Protein AF-A0A2P2ED91-F1 (afdb_monomer)

Structure (mmCIF, N/CA/C/O backbone):
data_AF-A0A2P2ED91-F1
#
_entry.id   AF-A0A2P2ED91-F1
#
loop_
_atom_site.group_PDB
_atom_site.id
_atom_site.type_symbol
_atom_site.label_atom_id
_atom_site.label_alt_id
_atom_site.label_comp_id
_atom_site.label_asym_id
_atom_site.label_entity_id
_atom_site.label_seq_id
_atom_site.pdbx_PDB_ins_code
_atom_site.Cartn_x
_atom_site.Cartn_y
_ato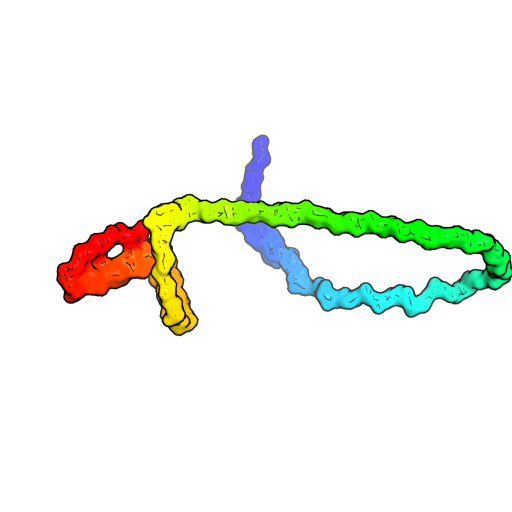m_site.Cartn_z
_atom_site.occupancy
_atom_site.B_iso_or_equiv
_atom_site.auth_seq_id
_atom_site.auth_comp_id
_atom_site.auth_asym_id
_atom_site.auth_atom_id
_atom_site.pdbx_PDB_model_num
ATOM 1 N N . MET A 1 1 ? -26.470 -25.891 33.798 1.00 48.56 1 MET A N 1
ATOM 2 C CA . MET A 1 1 ? -25.817 -25.238 32.642 1.00 48.56 1 MET A CA 1
ATOM 3 C C . MET A 1 1 ? -26.270 -23.783 32.603 1.00 48.56 1 MET A C 1
ATOM 5 O O . MET A 1 1 ? -27.430 -23.540 32.304 1.00 48.56 1 MET A O 1
ATOM 9 N N . ALA A 1 2 ? -25.427 -22.830 33.013 1.00 54.00 2 ALA A N 1
ATOM 10 C CA . ALA A 1 2 ? -25.812 -21.417 33.062 1.00 54.00 2 ALA A CA 1
ATOM 11 C C . ALA A 1 2 ? -25.720 -20.801 31.655 1.00 54.00 2 ALA A C 1
ATOM 13 O O . ALA A 1 2 ? -24.671 -20.854 31.016 1.00 54.00 2 ALA A O 1
ATOM 14 N N . LYS A 1 3 ? -26.839 -20.271 31.153 1.00 65.44 3 LYS A N 1
ATOM 15 C CA . LYS A 1 3 ? -26.958 -19.661 29.822 1.00 65.44 3 LYS A CA 1
ATOM 16 C C . LYS A 1 3 ? -26.268 -18.293 29.838 1.00 65.44 3 LYS A C 1
ATOM 18 O O . LYS A 1 3 ? -26.584 -17.465 30.687 1.00 65.44 3 LYS A O 1
ATOM 23 N N . ALA A 1 4 ? -25.324 -18.065 28.924 1.00 68.88 4 ALA A N 1
ATOM 24 C CA . ALA A 1 4 ? -24.635 -16.781 28.812 1.00 68.88 4 ALA A CA 1
ATOM 25 C C . ALA A 1 4 ? -25.643 -15.643 28.529 1.00 68.88 4 ALA A C 1
ATOM 27 O O . ALA A 1 4 ? -26.589 -15.851 27.760 1.00 68.88 4 ALA A O 1
ATOM 28 N N . PRO A 1 5 ? -25.469 -14.455 29.138 1.00 73.00 5 PRO A N 1
ATOM 29 C CA . PRO A 1 5 ? -26.384 -13.334 28.953 1.00 73.00 5 PRO A CA 1
ATOM 30 C C . PRO A 1 5 ? -26.356 -12.837 27.504 1.00 73.00 5 PRO A C 1
ATOM 32 O O . PRO A 1 5 ? -25.302 -12.774 26.867 1.00 73.00 5 PRO A O 1
ATOM 35 N N . SER A 1 6 ? -27.534 -12.482 26.988 1.00 77.75 6 SER A N 1
ATOM 36 C CA . SER A 1 6 ? -27.708 -12.003 25.618 1.00 77.75 6 SER A CA 1
ATOM 37 C C . SER A 1 6 ? -26.970 -10.681 25.380 1.00 77.75 6 SER A C 1
ATOM 39 O O . SER A 1 6 ? -26.729 -9.891 26.294 1.00 77.75 6 SER A O 1
ATOM 41 N N . LEU A 1 7 ? -26.633 -10.418 24.117 1.00 69.44 7 LEU A N 1
ATOM 42 C CA . LEU A 1 7 ? -25.936 -9.204 23.680 1.00 69.44 7 LEU A CA 1
ATOM 43 C C . LEU A 1 7 ? -26.691 -7.921 24.098 1.00 69.44 7 LEU A C 1
ATOM 45 O O . LEU A 1 7 ? -26.070 -6.948 24.517 1.00 69.44 7 LEU A O 1
ATOM 49 N N . ALA A 1 8 ? -28.029 -7.969 24.109 1.00 70.19 8 ALA A N 1
ATOM 50 C CA . ALA A 1 8 ? -28.890 -6.889 24.594 1.00 70.19 8 ALA A CA 1
ATOM 51 C C . ALA A 1 8 ? -28.697 -6.589 26.094 1.00 70.19 8 ALA A C 1
ATOM 53 O O . ALA A 1 8 ? -28.641 -5.426 26.487 1.00 70.19 8 ALA A O 1
ATOM 54 N N . ALA A 1 9 ? -28.517 -7.620 26.927 1.00 70.69 9 ALA A N 1
ATOM 55 C CA . ALA A 1 9 ? -28.261 -7.441 28.357 1.00 70.69 9 ALA A CA 1
ATOM 56 C C . ALA A 1 9 ? -26.884 -6.808 28.621 1.00 70.69 9 ALA A C 1
ATOM 58 O O . ALA A 1 9 ? -26.727 -6.019 29.551 1.00 70.69 9 ALA A O 1
ATOM 59 N N . ARG A 1 10 ? -25.887 -7.107 27.776 1.00 68.31 10 ARG A N 1
ATOM 60 C CA . ARG A 1 10 ? -24.545 -6.507 27.879 1.00 68.31 10 ARG A CA 1
ATOM 61 C C . ARG A 1 10 ? -24.546 -5.035 27.455 1.00 68.31 10 ARG A C 1
ATOM 63 O O . ARG A 1 10 ? -23.868 -4.234 28.087 1.00 68.31 10 ARG A O 1
ATOM 70 N N . LEU A 1 11 ? -25.341 -4.669 26.447 1.00 69.62 11 LEU A N 1
ATOM 71 C CA . LEU A 1 11 ? -25.506 -3.274 26.016 1.00 69.62 11 LEU A CA 1
ATOM 72 C C . LEU A 1 11 ? -26.230 -2.415 27.064 1.00 69.62 11 LEU A C 1
ATOM 74 O O . LEU A 1 11 ? -25.796 -1.296 27.332 1.00 69.62 11 LEU A O 1
ATOM 78 N N . ALA A 1 12 ? -27.263 -2.951 27.719 1.00 66.31 12 ALA A N 1
ATOM 79 C CA . ALA A 1 12 ? -27.947 -2.251 28.809 1.00 66.31 12 ALA A CA 1
ATOM 80 C C . ALA A 1 12 ? -27.023 -1.993 30.019 1.00 66.31 12 ALA A C 1
ATOM 82 O O . ALA A 1 12 ? -27.106 -0.941 30.646 1.00 66.31 12 ALA A O 1
ATOM 83 N N . ALA A 1 13 ? -26.098 -2.915 30.314 1.00 63.38 13 ALA A N 1
ATOM 84 C CA . ALA A 1 13 ? -25.146 -2.765 31.416 1.00 63.38 13 ALA A CA 1
ATOM 85 C C . ALA A 1 13 ? -24.070 -1.690 31.163 1.00 63.38 13 ALA A C 1
ATOM 87 O O . ALA A 1 13 ? -23.611 -1.054 32.108 1.00 63.38 13 ALA A O 1
ATOM 88 N N . VAL A 1 14 ? -23.680 -1.460 29.903 1.00 63.50 14 VAL A N 1
ATOM 89 C CA . VAL A 1 14 ? -22.719 -0.399 29.540 1.00 63.50 14 VAL A CA 1
ATOM 90 C C . VAL A 1 14 ? -23.374 0.984 29.594 1.00 63.50 14 VAL A C 1
ATOM 92 O O . VAL A 1 14 ? -22.741 1.940 30.029 1.00 63.50 14 VAL A O 1
ATOM 95 N N . ALA A 1 15 ? -24.653 1.092 29.226 1.00 58.91 15 ALA A N 1
ATOM 96 C CA . ALA A 1 15 ? -25.396 2.353 29.284 1.00 58.91 15 ALA A CA 1
ATOM 97 C C . ALA A 1 15 ? -25.733 2.810 30.719 1.00 58.91 15 ALA A C 1
ATOM 99 O O . ALA A 1 15 ? -26.014 3.985 30.936 1.00 58.91 15 ALA A O 1
ATOM 100 N N . ALA A 1 16 ? -25.697 1.897 31.696 1.00 53.75 16 ALA A N 1
ATOM 101 C CA . ALA A 1 16 ? -26.009 2.177 33.097 1.00 53.75 16 ALA A CA 1
ATOM 102 C C . ALA A 1 16 ? -24.789 2.587 33.944 1.00 53.75 16 ALA A C 1
ATOM 104 O O . ALA A 1 16 ? -24.939 2.801 35.147 1.00 53.75 16 ALA A O 1
ATOM 105 N N . GLN A 1 17 ? -23.588 2.695 33.362 1.00 56.62 17 GLN A N 1
ATOM 106 C CA . GLN A 1 17 ? -22.438 3.239 34.086 1.00 56.62 17 GLN A CA 1
ATOM 107 C C . GLN A 1 17 ? -22.507 4.772 34.097 1.00 56.62 17 GLN A C 1
ATOM 109 O O . GLN A 1 17 ? -22.434 5.385 33.029 1.00 56.62 17 GLN A O 1
ATOM 114 N N . PRO A 1 18 ? -22.619 5.418 35.275 1.00 52.97 18 PRO A N 1
ATOM 115 C CA . PRO A 1 18 ? -22.510 6.864 35.367 1.00 52.97 18 PRO A CA 1
ATOM 116 C C . PRO A 1 18 ? -21.059 7.269 35.084 1.00 52.97 18 PRO A C 1
ATOM 118 O O . PRO A 1 18 ? -20.194 7.251 35.956 1.00 52.97 18 PRO A O 1
ATOM 121 N N . ASN A 1 19 ? -20.788 7.619 33.828 1.00 60.84 19 ASN A N 1
ATOM 122 C CA . ASN A 1 19 ? -19.537 8.234 33.415 1.00 60.84 19 ASN A CA 1
ATOM 123 C C . ASN A 1 19 ? -19.556 9.702 33.850 1.00 60.84 19 ASN A C 1
ATOM 125 O O . ASN A 1 19 ? -20.035 10.579 33.133 1.00 60.84 19 ASN A O 1
ATOM 129 N N . GLY A 1 20 ? -19.068 9.959 35.058 1.00 50.78 20 GLY A N 1
ATOM 130 C CA . GLY A 1 20 ? -18.924 11.316 35.559 1.00 50.78 20 GLY A CA 1
ATOM 131 C C . GLY A 1 20 ? -18.608 11.358 37.041 1.00 50.78 20 GLY A C 1
ATOM 132 O O . GLY A 1 20 ? -19.528 11.409 37.845 1.00 50.78 20 GLY A O 1
ATOM 133 N N . ALA A 1 21 ? -17.318 11.352 37.386 1.00 42.12 21 ALA A N 1
ATOM 134 C CA . ALA A 1 21 ? -16.712 12.249 38.377 1.00 42.12 21 ALA A CA 1
ATOM 135 C C . ALA A 1 21 ? -15.282 11.808 38.744 1.00 42.12 21 ALA A C 1
ATOM 137 O O . ALA A 1 21 ? -15.009 10.629 38.939 1.00 42.12 21 ALA A O 1
ATOM 138 N N . ALA A 1 22 ? -14.430 12.819 38.939 1.00 43.03 22 ALA A N 1
ATOM 139 C CA . ALA A 1 22 ? -13.247 12.828 39.801 1.00 43.03 22 ALA A CA 1
ATOM 140 C C . ALA A 1 22 ? -11.929 12.219 39.276 1.00 43.03 22 ALA A C 1
ATOM 142 O O . ALA A 1 22 ? -11.387 11.267 39.827 1.00 43.03 22 ALA A O 1
ATOM 143 N N . PHE A 1 23 ? -11.299 12.921 38.329 1.00 46.41 23 PHE A N 1
ATOM 144 C CA . PHE A 1 23 ? -9.881 13.253 38.506 1.00 46.41 23 PHE A CA 1
ATOM 145 C C . PHE A 1 23 ? -9.818 14.446 39.470 1.00 46.41 23 PHE A C 1
ATOM 147 O O . PHE A 1 23 ? -10.042 15.583 39.061 1.00 46.41 23 PHE A O 1
ATOM 154 N N . ALA A 1 24 ? -9.592 14.190 40.759 1.00 40.06 24 ALA A N 1
ATOM 155 C CA . ALA A 1 24 ? -9.384 15.237 41.752 1.00 40.06 24 ALA A CA 1
ATOM 156 C C . ALA A 1 24 ? -8.307 14.810 42.757 1.00 40.06 24 ALA A C 1
ATOM 158 O O . ALA A 1 24 ? -8.444 13.839 43.495 1.00 40.06 24 ALA A O 1
ATOM 159 N N . THR A 1 25 ? -7.218 15.566 42.702 1.00 48.53 25 THR A N 1
ATOM 160 C CA . THR A 1 25 ? -6.131 15.779 43.657 1.00 48.53 25 THR A CA 1
ATOM 161 C C . THR A 1 25 ? -6.443 15.378 45.102 1.00 48.53 25 THR A C 1
ATOM 163 O O . THR A 1 25 ? -7.439 15.806 45.676 1.00 48.53 25 THR A O 1
ATOM 166 N N . SER A 1 26 ? -5.537 14.639 45.740 1.00 44.19 26 SER A N 1
ATOM 167 C CA . SER A 1 26 ? -5.517 14.494 47.199 1.00 44.19 26 SER A CA 1
ATOM 168 C C . SER A 1 26 ? -4.078 14.518 47.691 1.00 44.19 26 SER A C 1
ATOM 170 O O . SER A 1 26 ? -3.404 13.497 47.751 1.00 44.19 26 SER A O 1
ATOM 172 N N . ASN A 1 27 ? -3.615 15.724 48.011 1.00 51.66 27 ASN A N 1
ATOM 173 C CA . ASN A 1 27 ? -2.432 15.964 48.824 1.00 51.66 27 ASN A CA 1
ATOM 174 C C . ASN A 1 27 ? -2.834 17.002 49.877 1.00 51.66 27 ASN A C 1
ATOM 176 O O . ASN A 1 27 ? -2.687 18.196 49.651 1.00 51.66 27 ASN A O 1
ATOM 180 N N . SER A 1 28 ? -3.408 16.533 50.987 1.00 45.03 28 SER A N 1
ATOM 181 C CA . SER A 1 28 ? -3.662 17.332 52.191 1.00 45.03 28 SER A CA 1
ATOM 182 C C . SER A 1 28 ? -3.760 16.406 53.398 1.00 45.03 28 SER A C 1
ATOM 184 O O . SER A 1 28 ? -4.842 15.963 53.766 1.00 45.03 28 SER A O 1
ATOM 186 N N . VAL A 1 29 ? -2.617 16.130 54.024 1.00 43.22 29 VAL A N 1
ATOM 187 C CA . VAL A 1 29 ? -2.560 15.755 55.445 1.00 43.22 29 VAL A CA 1
ATOM 188 C C . VAL A 1 29 ? -1.477 16.606 56.109 1.00 43.22 29 VAL A C 1
ATOM 190 O O . VAL A 1 29 ? -0.495 16.119 56.655 1.00 43.22 29 VAL A O 1
ATOM 193 N N . ALA A 1 30 ? -1.624 17.922 55.977 1.00 42.66 30 ALA A N 1
ATOM 194 C CA . ALA A 1 30 ? -0.886 18.901 56.754 1.00 42.66 30 ALA A CA 1
ATOM 195 C C . ALA A 1 30 ? -1.920 19.677 57.565 1.00 42.66 30 ALA A C 1
ATOM 197 O O . ALA A 1 30 ? -2.562 20.563 57.013 1.00 42.66 30 ALA A O 1
ATOM 198 N N . ALA A 1 31 ? -2.100 19.261 58.823 1.00 48.34 31 ALA A N 1
ATOM 199 C CA . ALA A 1 31 ? -2.653 20.017 59.957 1.00 48.34 31 ALA A CA 1
ATOM 200 C C . ALA A 1 31 ? -3.551 19.150 60.854 1.00 48.34 31 ALA A C 1
ATOM 202 O O . ALA A 1 31 ? -4.709 19.480 61.059 1.00 48.34 31 ALA A O 1
ATOM 203 N N . GLU A 1 32 ? -3.021 18.071 61.439 1.00 46.16 32 GLU A N 1
ATOM 204 C CA . GLU A 1 32 ? -3.625 17.542 62.672 1.00 46.16 32 GLU A CA 1
ATOM 205 C C . GLU A 1 32 ? -2.599 16.817 63.549 1.00 46.16 32 GLU A C 1
ATOM 207 O O . GLU A 1 32 ? -2.666 15.619 63.791 1.00 46.16 32 GLU A O 1
ATOM 212 N N . ILE A 1 33 ? -1.593 17.558 64.012 1.00 47.19 33 ILE A N 1
ATOM 213 C CA . ILE A 1 33 ? -0.788 17.151 65.170 1.00 47.19 33 ILE A CA 1
ATOM 214 C C . ILE A 1 33 ? -0.749 18.353 66.112 1.00 47.19 33 ILE A C 1
ATOM 216 O O . ILE A 1 33 ? 0.270 19.012 66.292 1.00 47.19 33 ILE A O 1
ATOM 220 N N . ALA A 1 34 ? -1.918 18.698 66.648 1.00 46.72 34 ALA A N 1
ATOM 221 C CA . ALA A 1 34 ? -2.018 19.544 67.823 1.00 46.72 34 ALA A CA 1
ATOM 222 C C . ALA A 1 34 ? -2.177 18.622 69.039 1.00 46.72 34 ALA A C 1
ATOM 224 O O . ALA A 1 34 ? -3.091 17.805 69.077 1.00 46.72 34 ALA A O 1
ATOM 225 N N . ALA A 1 35 ? -1.284 18.804 70.014 1.00 51.94 35 ALA A N 1
ATOM 226 C CA . ALA A 1 35 ? -1.268 18.200 71.348 1.00 51.94 35 ALA A CA 1
ATOM 227 C C . ALA A 1 35 ? -0.691 16.776 71.482 1.00 51.94 35 ALA A C 1
ATOM 229 O O . ALA A 1 35 ? -1.424 15.803 71.629 1.00 51.94 35 ALA A O 1
ATOM 230 N N . GLN A 1 36 ? 0.640 16.686 71.619 1.00 47.97 36 GLN A N 1
ATOM 231 C CA . GLN A 1 36 ? 1.251 15.781 72.605 1.00 47.97 36 GLN A CA 1
ATOM 232 C C . GLN A 1 36 ? 2.378 16.507 73.373 1.00 47.97 36 GLN A C 1
ATOM 234 O O . GLN A 1 36 ? 3.123 17.269 72.758 1.00 47.97 36 GLN A O 1
ATOM 239 N N . PRO A 1 37 ? 2.465 16.336 74.709 1.00 48.53 37 PRO A N 1
ATOM 240 C CA . PRO A 1 37 ? 3.376 17.076 75.582 1.00 48.53 37 PRO A CA 1
ATOM 241 C C . PRO A 1 37 ? 4.833 16.641 75.393 1.00 48.53 37 PRO A C 1
ATOM 243 O O . PRO A 1 37 ? 5.123 15.465 75.178 1.00 48.53 37 PRO A O 1
ATOM 246 N N . GLU A 1 38 ? 5.746 17.607 75.498 1.00 51.47 38 GLU A N 1
ATOM 247 C CA . GLU A 1 38 ? 7.181 17.423 75.297 1.00 51.47 38 GLU A CA 1
ATOM 248 C C . GLU A 1 38 ? 7.772 16.403 76.278 1.00 51.47 38 GLU A C 1
ATOM 250 O O . GLU A 1 38 ? 7.806 16.621 77.488 1.00 51.47 38 GLU A O 1
ATOM 255 N N . GLN A 1 39 ? 8.268 15.286 75.748 1.00 56.88 39 GLN A N 1
ATOM 256 C CA . GLN A 1 39 ? 9.140 14.376 76.484 1.00 56.88 39 GLN A CA 1
ATOM 257 C C . GLN A 1 39 ? 10.590 14.655 76.065 1.00 56.88 39 GLN A C 1
ATOM 259 O O . GLN A 1 39 ? 10.875 14.673 74.863 1.00 56.88 39 GLN A O 1
ATOM 264 N N . PRO A 1 40 ? 11.521 14.876 77.012 1.00 50.25 40 PRO A N 1
ATOM 265 C CA . PRO A 1 40 ? 12.891 15.240 76.687 1.00 50.25 40 PRO A CA 1
ATOM 266 C C . PRO A 1 40 ? 13.606 14.066 76.010 1.00 50.25 40 PRO A C 1
ATOM 268 O O . PRO A 1 40 ? 13.836 13.010 76.604 1.00 50.25 40 PRO A O 1
ATOM 271 N N . PHE A 1 41 ? 13.969 14.267 74.744 1.00 55.75 41 PHE A N 1
ATOM 272 C CA . PHE A 1 41 ? 14.747 13.328 73.945 1.00 55.75 41 PHE A CA 1
ATOM 273 C C . PHE A 1 41 ? 16.139 13.144 74.564 1.00 55.75 41 PHE A C 1
ATOM 275 O O . PHE A 1 41 ? 16.986 14.036 74.515 1.00 55.75 41 PHE A O 1
ATOM 282 N N . LYS A 1 42 ? 16.389 11.971 75.150 1.00 61.84 42 LYS A N 1
ATOM 283 C CA . LYS A 1 42 ? 17.732 11.543 75.551 1.00 61.84 42 LYS A CA 1
ATOM 284 C C . LYS A 1 42 ? 18.388 10.882 74.332 1.00 61.84 42 LYS A C 1
ATOM 286 O O . LYS A 1 42 ? 17.887 9.842 73.910 1.00 61.84 42 LYS A O 1
ATOM 291 N N . PRO A 1 43 ? 19.463 11.438 73.747 1.00 62.16 43 PRO A N 1
ATOM 292 C CA . PRO A 1 43 ? 20.035 10.881 72.527 1.00 62.16 43 PRO A CA 1
ATOM 293 C C . PRO A 1 43 ? 20.717 9.537 72.825 1.00 62.16 43 PRO A C 1
ATOM 295 O O . PRO A 1 43 ? 21.639 9.500 73.646 1.00 62.16 43 PRO A O 1
ATOM 298 N N . PRO A 1 44 ? 20.323 8.424 72.179 1.00 61.72 44 PRO A N 1
ATOM 299 C CA . PRO A 1 44 ? 21.178 7.260 72.127 1.00 61.72 44 PRO A CA 1
ATOM 300 C C . PRO A 1 44 ? 22.286 7.520 71.103 1.00 61.72 44 PRO A C 1
ATOM 302 O O . PRO A 1 44 ? 22.047 7.871 69.948 1.00 61.72 44 PRO A O 1
ATOM 305 N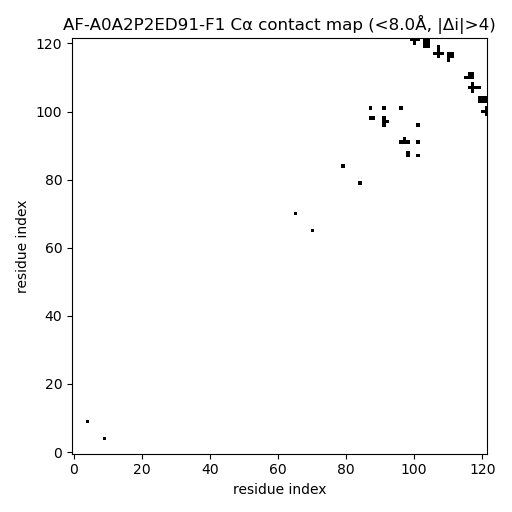 N . LEU A 1 45 ? 23.504 7.375 71.609 1.00 61.09 45 LEU A N 1
ATOM 306 C CA . LEU A 1 45 ? 24.783 7.265 70.923 1.00 61.09 45 LEU A CA 1
ATOM 307 C C . LEU A 1 45 ? 24.657 6.662 69.507 1.00 61.09 45 LEU A C 1
ATOM 309 O O . LEU A 1 45 ? 24.054 5.607 69.327 1.00 61.09 45 LEU A O 1
ATOM 313 N N . ALA A 1 46 ? 25.235 7.373 68.535 1.00 61.50 46 ALA A N 1
ATOM 314 C CA . ALA A 1 46 ? 25.226 7.127 67.095 1.00 61.50 46 ALA A CA 1
ATOM 315 C C . ALA A 1 46 ? 25.207 5.640 66.689 1.00 61.50 46 ALA A C 1
ATOM 317 O O . ALA A 1 46 ? 26.229 4.957 66.704 1.00 61.50 46 ALA A O 1
ATOM 318 N N . ALA A 1 47 ? 24.040 5.169 66.250 1.00 64.25 47 ALA A N 1
ATOM 319 C CA . ALA A 1 47 ? 23.947 4.019 65.366 1.00 64.25 47 ALA A CA 1
ATOM 320 C C . ALA A 1 47 ? 24.346 4.477 63.956 1.00 64.25 47 ALA A C 1
ATOM 322 O O . ALA A 1 47 ? 23.728 5.379 63.390 1.00 64.25 47 ALA A O 1
ATOM 323 N N . GLU A 1 48 ? 25.399 3.876 63.410 1.00 62.38 48 GLU A N 1
ATOM 324 C CA . GLU A 1 48 ? 25.845 4.110 62.037 1.00 62.38 48 GLU A CA 1
ATOM 325 C C . GLU A 1 48 ? 24.692 3.865 61.044 1.00 62.38 48 GLU A C 1
ATOM 327 O O . GLU A 1 48 ? 23.914 2.915 61.218 1.00 62.38 48 GLU A O 1
ATOM 332 N N . PRO A 1 49 ? 24.549 4.691 59.990 1.00 61.28 49 PRO A N 1
ATOM 333 C CA . PRO A 1 49 ? 23.487 4.517 59.015 1.00 61.28 49 PRO A CA 1
ATOM 334 C C . PRO A 1 49 ? 23.737 3.222 58.240 1.00 61.28 49 PRO A C 1
ATOM 336 O O . PRO A 1 49 ? 24.594 3.156 57.359 1.00 61.28 49 PRO A O 1
ATOM 339 N N . ARG A 1 50 ? 22.973 2.169 58.549 1.00 64.50 50 ARG A N 1
ATOM 340 C CA . ARG A 1 50 ? 22.913 0.975 57.702 1.00 64.50 50 ARG A CA 1
ATOM 341 C C . ARG A 1 50 ? 22.292 1.368 56.367 1.00 64.50 50 ARG A C 1
ATOM 343 O O . ARG A 1 50 ? 21.071 1.395 56.224 1.00 64.50 50 ARG A O 1
ATOM 350 N N . VAL A 1 51 ? 23.142 1.665 55.390 1.00 59.56 51 VAL A N 1
ATOM 351 C CA . VAL A 1 51 ? 22.745 1.836 53.995 1.00 59.56 51 VAL A CA 1
ATOM 352 C C . VAL A 1 51 ? 22.277 0.471 53.491 1.00 59.56 51 VAL A C 1
ATOM 354 O O . VAL A 1 51 ? 23.082 -0.395 53.165 1.00 59.56 51 VAL A O 1
ATOM 357 N N . GLN A 1 52 ? 20.964 0.247 53.465 1.00 65.88 52 GLN A N 1
ATOM 358 C CA . GLN A 1 52 ? 20.397 -0.877 52.728 1.00 65.88 52 GLN A CA 1
ATOM 359 C C . GLN A 1 52 ? 20.506 -0.554 51.239 1.00 65.88 52 GLN A C 1
ATOM 361 O O . GLN A 1 52 ? 19.783 0.293 50.717 1.00 65.88 52 GLN A O 1
ATOM 366 N N . THR A 1 53 ? 21.445 -1.199 50.554 1.00 59.94 53 THR A N 1
ATOM 367 C CA . THR A 1 53 ? 21.564 -1.113 49.100 1.00 59.94 53 THR A CA 1
ATOM 368 C C . THR A 1 53 ? 20.446 -1.948 48.477 1.00 59.94 53 THR A C 1
ATOM 370 O O . THR A 1 53 ? 20.544 -3.170 48.389 1.00 59.94 53 THR A O 1
ATOM 373 N N . TYR A 1 54 ? 19.356 -1.304 48.061 1.00 66.06 54 TYR A N 1
ATOM 374 C CA . TYR A 1 54 ? 18.344 -1.952 47.230 1.00 66.06 54 TYR A CA 1
ATOM 375 C C . TYR A 1 54 ? 18.897 -2.081 45.809 1.00 66.06 54 TYR A C 1
ATOM 377 O O . TYR A 1 54 ? 19.022 -1.090 45.091 1.00 66.06 54 TYR A O 1
ATOM 385 N N . ALA A 1 55 ? 19.256 -3.300 45.404 1.00 76.25 55 ALA A N 1
ATOM 386 C CA . ALA A 1 55 ? 19.551 -3.586 44.006 1.00 76.25 55 ALA A CA 1
ATOM 387 C C . ALA A 1 55 ? 18.257 -3.406 43.188 1.00 76.25 55 ALA A C 1
ATOM 389 O O . ALA A 1 55 ? 17.225 -3.967 43.574 1.00 76.25 55 ALA A O 1
ATOM 390 N N . PRO A 1 56 ? 18.263 -2.635 42.086 1.00 77.81 56 PRO A N 1
ATOM 391 C CA . PRO A 1 56 ? 17.075 -2.509 41.257 1.00 77.81 56 PRO A CA 1
ATOM 392 C C . PRO A 1 56 ? 16.713 -3.885 40.673 1.00 77.81 56 PRO A C 1
ATOM 394 O O . PRO A 1 56 ? 17.614 -4.632 40.276 1.00 77.81 56 PRO A O 1
ATOM 397 N N . PRO A 1 57 ? 15.419 -4.247 40.597 1.00 72.56 57 PRO A N 1
ATOM 398 C CA . PRO A 1 57 ? 15.008 -5.461 39.908 1.00 72.56 57 PRO A CA 1
ATOM 399 C C . PRO A 1 57 ? 15.476 -5.390 38.450 1.00 72.56 57 PRO A C 1
ATOM 401 O O . PRO A 1 57 ? 15.111 -4.484 37.700 1.00 72.56 57 PRO A O 1
ATOM 404 N N . SER A 1 58 ? 16.319 -6.345 38.058 1.00 75.88 58 SER A N 1
ATOM 405 C CA . SER A 1 58 ? 16.775 -6.487 36.679 1.00 75.88 58 SER A CA 1
ATOM 406 C C . SER A 1 58 ? 15.635 -7.056 35.843 1.00 75.88 58 SER A C 1
ATOM 408 O O . SER A 1 58 ? 15.391 -8.263 35.824 1.00 75.88 58 SER A O 1
ATOM 410 N N . PHE A 1 59 ? 14.906 -6.178 35.159 1.00 71.62 59 PHE A N 1
ATOM 411 C CA . PHE A 1 59 ? 14.007 -6.587 34.091 1.00 71.62 59 PHE A CA 1
ATOM 412 C C . PHE A 1 59 ? 14.860 -6.867 32.858 1.00 71.62 59 PHE A C 1
ATOM 414 O O . PHE A 1 59 ? 15.187 -5.960 32.093 1.00 71.62 59 PHE A O 1
ATOM 421 N N . ALA A 1 60 ? 15.256 -8.128 32.680 1.00 75.06 60 ALA A N 1
ATOM 422 C CA . ALA A 1 60 ? 15.828 -8.571 31.419 1.00 75.06 60 ALA A CA 1
ATOM 423 C C . ALA A 1 60 ? 14.797 -8.299 30.316 1.00 75.06 60 ALA A C 1
ATOM 425 O O . ALA A 1 60 ? 13.759 -8.959 30.244 1.00 75.06 60 ALA A O 1
ATOM 426 N N . LEU A 1 61 ? 15.059 -7.287 29.485 1.00 72.31 61 LEU A N 1
ATOM 427 C CA . LEU A 1 61 ? 14.256 -7.039 28.297 1.00 72.31 61 LEU A CA 1
ATOM 428 C C . LEU A 1 61 ? 14.338 -8.302 27.433 1.00 72.31 61 LEU A C 1
ATOM 430 O O . LEU A 1 61 ? 15.453 -8.765 27.166 1.00 72.31 61 LEU A O 1
ATOM 434 N N . PRO A 1 62 ? 13.206 -8.889 27.007 1.00 71.00 62 PRO A N 1
ATOM 435 C CA . PRO A 1 62 ? 13.254 -10.005 26.082 1.00 71.00 62 PRO A CA 1
ATOM 436 C C . PRO A 1 62 ? 14.048 -9.552 24.858 1.00 71.00 62 PRO A C 1
ATOM 438 O O . PRO A 1 62 ? 13.705 -8.554 24.221 1.00 71.00 62 PRO A O 1
ATOM 441 N N . SER A 1 63 ? 15.143 -10.260 24.566 1.00 68.69 63 SER A N 1
ATOM 442 C CA . SER A 1 63 ? 15.893 -10.065 23.329 1.00 68.69 63 SER A CA 1
ATOM 443 C C . SER A 1 63 ? 14.890 -10.197 22.193 1.00 68.69 63 SER A C 1
ATOM 445 O O . SER A 1 63 ? 14.267 -11.250 22.037 1.00 68.69 63 SER A O 1
ATOM 447 N N . ALA A 1 64 ? 14.650 -9.098 21.478 1.00 69.88 64 ALA A N 1
ATOM 448 C CA . ALA A 1 64 ? 13.664 -9.046 20.416 1.00 69.88 64 ALA A CA 1
ATOM 449 C C . ALA A 1 64 ? 14.150 -9.942 19.273 1.00 69.88 64 ALA A C 1
ATOM 451 O O . ALA A 1 64 ? 14.847 -9.494 18.361 1.00 69.88 64 ALA A O 1
ATOM 452 N N . ALA A 1 65 ? 13.810 -11.230 19.344 1.00 73.94 65 ALA A N 1
ATOM 453 C CA . ALA A 1 65 ? 13.988 -12.153 18.244 1.00 73.94 65 ALA A CA 1
ATOM 454 C C . ALA A 1 65 ? 13.335 -11.520 17.013 1.00 73.94 65 ALA A C 1
ATOM 456 O O . ALA A 1 65 ? 12.197 -11.040 17.082 1.00 73.94 65 ALA A O 1
ATOM 457 N N . LYS A 1 66 ? 14.078 -11.455 15.901 1.00 71.88 66 LYS A N 1
ATOM 458 C CA . LYS A 1 66 ? 13.539 -10.908 14.656 1.00 71.88 66 LYS A CA 1
ATOM 459 C C . LYS A 1 66 ? 12.225 -11.636 14.351 1.00 71.88 66 LYS A C 1
ATOM 461 O O . LYS A 1 66 ? 12.206 -12.866 14.363 1.00 71.88 66 LYS A O 1
ATOM 466 N N . PRO A 1 67 ? 11.124 -10.906 14.101 1.00 76.06 67 PRO A N 1
ATOM 467 C CA . PRO A 1 67 ? 9.875 -11.538 13.721 1.00 76.06 67 PRO A CA 1
ATOM 468 C C . PRO A 1 67 ? 10.105 -12.396 12.477 1.00 76.06 67 PRO A C 1
ATOM 470 O O . PRO A 1 67 ? 10.606 -11.878 11.480 1.00 76.06 67 PRO A O 1
ATOM 473 N N . LYS A 1 68 ? 9.689 -13.666 12.513 1.00 80.00 68 LYS A N 1
ATOM 474 C CA . LYS A 1 68 ? 9.818 -14.634 11.405 1.00 80.00 68 LYS A CA 1
ATOM 475 C C . LYS A 1 68 ? 9.290 -14.099 10.062 1.00 80.00 68 LYS A C 1
ATOM 477 O O . LYS A 1 68 ? 9.761 -14.477 9.000 1.00 80.00 68 LYS A O 1
ATOM 482 N N . ALA A 1 69 ? 8.346 -13.155 10.106 1.00 77.56 69 ALA A N 1
ATOM 483 C CA . ALA A 1 69 ? 7.821 -12.448 8.936 1.00 77.56 69 ALA A CA 1
ATOM 484 C C . ALA A 1 69 ? 8.871 -11.617 8.163 1.00 77.56 69 ALA A C 1
ATOM 486 O O . ALA A 1 69 ? 8.614 -11.228 7.026 1.00 77.56 69 ALA A O 1
ATOM 487 N N . ARG A 1 70 ? 10.030 -11.320 8.766 1.00 83.75 70 ARG A N 1
ATOM 488 C CA . ARG A 1 70 ? 11.134 -10.562 8.153 1.00 83.75 70 ARG A CA 1
ATOM 489 C C . ARG A 1 70 ? 12.262 -11.456 7.631 1.00 83.75 70 ARG A C 1
ATOM 491 O O . ARG A 1 70 ? 13.199 -10.934 7.030 1.00 83.75 70 ARG A O 1
ATOM 498 N N . ASP A 1 71 ? 12.198 -12.768 7.847 1.00 87.00 71 ASP A N 1
ATOM 499 C CA . ASP A 1 71 ? 13.231 -13.683 7.363 1.00 87.00 71 ASP A CA 1
ATOM 500 C C . ASP A 1 71 ? 13.214 -13.725 5.830 1.00 87.00 71 ASP A C 1
ATOM 502 O O . ASP A 1 71 ? 12.175 -13.951 5.210 1.00 87.00 71 ASP A O 1
ATOM 506 N N . GLY A 1 72 ? 14.368 -13.445 5.214 1.00 88.06 72 GLY A N 1
ATOM 507 C CA . GLY A 1 72 ? 14.519 -13.388 3.756 1.00 88.06 72 GLY A CA 1
ATOM 508 C C . GLY A 1 72 ? 13.864 -12.180 3.076 1.00 88.06 72 GLY A C 1
ATOM 509 O O . GLY A 1 72 ? 13.841 -12.138 1.849 1.00 88.06 72 GLY A O 1
ATOM 510 N N . ARG A 1 73 ? 13.345 -11.199 3.831 1.00 88.19 73 ARG A N 1
ATOM 511 C CA . ARG A 1 73 ? 12.693 -9.999 3.279 1.00 88.19 73 ARG A CA 1
ATOM 512 C C . ARG A 1 73 ? 13.460 -8.730 3.627 1.00 88.19 73 ARG A C 1
ATOM 514 O O . ARG A 1 73 ? 14.037 -8.610 4.708 1.00 88.19 73 ARG A O 1
ATOM 521 N N . VAL A 1 74 ? 13.421 -7.756 2.723 1.00 91.06 74 VAL A N 1
ATOM 522 C CA . VAL A 1 74 ? 14.008 -6.424 2.926 1.00 91.06 74 VAL A CA 1
ATOM 523 C C . VAL A 1 74 ? 12.888 -5.402 3.094 1.00 91.06 74 VAL A C 1
ATOM 525 O O . VAL A 1 74 ? 11.869 -5.465 2.414 1.00 91.06 74 VAL A O 1
ATOM 528 N N . MET A 1 75 ? 13.062 -4.459 4.022 1.00 91.38 75 MET A N 1
ATOM 529 C CA . MET A 1 75 ? 12.097 -3.379 4.217 1.00 91.38 75 MET A CA 1
ATOM 530 C C . MET A 1 75 ? 12.203 -2.360 3.080 1.00 91.38 75 MET A C 1
ATOM 532 O O . MET A 1 75 ? 13.266 -1.784 2.864 1.00 91.38 75 MET A O 1
ATOM 536 N N . VAL A 1 76 ? 11.078 -2.088 2.423 1.00 89.69 76 VAL A N 1
ATOM 537 C CA . VAL A 1 76 ? 10.917 -0.973 1.484 1.00 89.69 76 VAL A CA 1
ATOM 538 C C . VAL A 1 76 ? 10.052 0.083 2.170 1.00 89.69 76 VAL A C 1
ATOM 540 O O . VAL A 1 76 ? 8.894 -0.179 2.486 1.00 89.69 76 VAL A O 1
ATOM 543 N N . ALA A 1 77 ? 10.621 1.255 2.462 1.00 92.00 77 ALA A N 1
ATOM 544 C CA . ALA A 1 77 ? 9.946 2.326 3.196 1.00 92.00 77 ALA A CA 1
ATOM 545 C C . ALA A 1 77 ? 10.197 3.697 2.553 1.00 92.00 77 ALA A C 1
ATOM 547 O O . ALA A 1 77 ? 11.232 3.921 1.929 1.00 92.00 77 ALA A O 1
ATOM 548 N N . GLY A 1 78 ? 9.251 4.618 2.743 1.00 93.88 78 GLY A N 1
ATOM 549 C CA . GLY A 1 78 ? 9.331 5.998 2.274 1.00 93.88 78 GLY A CA 1
ATOM 550 C C . GLY A 1 78 ? 8.461 6.925 3.121 1.00 93.88 78 GLY A C 1
ATOM 551 O O . GLY A 1 78 ? 7.566 6.469 3.835 1.00 93.88 78 GLY A O 1
ATOM 552 N N . TYR A 1 79 ? 8.739 8.226 3.053 1.00 97.06 79 TYR A N 1
ATOM 553 C CA . TYR A 1 79 ? 7.922 9.248 3.704 1.00 97.06 79 TYR A CA 1
ATOM 554 C C . TYR A 1 79 ? 6.774 9.661 2.783 1.00 97.06 79 TYR A C 1
ATOM 556 O O . TYR A 1 79 ? 6.989 9.978 1.615 1.00 97.06 79 TYR A O 1
ATOM 564 N N . PHE A 1 80 ? 5.559 9.685 3.323 1.00 96.56 80 PHE A N 1
ATOM 565 C CA . PHE A 1 80 ? 4.340 10.034 2.597 1.00 96.56 80 PHE A CA 1
ATOM 566 C C . PHE A 1 80 ? 3.481 10.990 3.421 1.00 96.56 80 PHE A C 1
ATOM 568 O O . PHE A 1 80 ? 3.637 11.087 4.640 1.00 96.56 80 PHE A O 1
ATOM 575 N N . SER A 1 81 ? 2.547 11.678 2.763 1.00 98.38 81 SER A N 1
ATOM 576 C CA . SER A 1 81 ? 1.614 12.559 3.459 1.00 98.38 81 SER A CA 1
ATOM 577 C C . SER A 1 81 ? 0.700 11.767 4.413 1.00 98.38 81 SER A C 1
ATOM 579 O O . SER A 1 81 ? 0.353 10.606 4.148 1.00 98.38 81 SER A O 1
ATOM 581 N N . PRO A 1 82 ? 0.256 12.381 5.524 1.00 98.06 82 PRO A N 1
ATOM 582 C CA . PRO A 1 82 ? -0.688 11.739 6.439 1.00 98.06 82 PRO A CA 1
ATOM 583 C C . PRO A 1 82 ? -2.033 11.431 5.762 1.00 98.06 82 PRO A C 1
ATOM 585 O O . PRO A 1 82 ? -2.694 10.451 6.111 1.00 98.06 82 PRO A O 1
ATOM 588 N N . GLU A 1 83 ? -2.418 12.234 4.769 1.00 98.31 83 GLU A N 1
ATOM 589 C CA . GLU A 1 83 ? -3.623 12.036 3.963 1.00 98.31 83 GLU A CA 1
ATOM 590 C C . GLU A 1 83 ? -3.536 10.779 3.088 1.00 98.31 83 GLU A C 1
ATOM 592 O O . GLU A 1 83 ? -4.470 9.972 3.080 1.00 98.31 83 GLU A O 1
ATOM 597 N N . LEU A 1 84 ? -2.394 10.543 2.431 1.0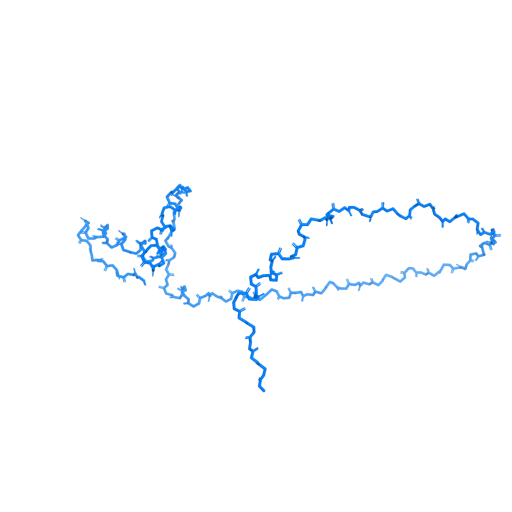0 97.38 84 LEU A N 1
ATOM 598 C CA . LEU A 1 84 ? -2.179 9.317 1.662 1.00 97.38 84 LEU A CA 1
ATOM 599 C C . LEU A 1 84 ? -2.200 8.091 2.580 1.00 97.38 84 LEU A C 1
ATOM 601 O O . LEU A 1 84 ? -2.864 7.101 2.278 1.00 97.38 84 LEU A O 1
ATOM 605 N N . SER A 1 85 ? -1.538 8.172 3.740 1.00 97.31 85 SER A N 1
ATOM 606 C CA . SER A 1 85 ? -1.557 7.094 4.737 1.00 97.31 85 SER A CA 1
ATOM 607 C C . SER A 1 85 ? -2.978 6.753 5.199 1.00 97.31 85 SER A C 1
ATOM 609 O O . SER A 1 85 ? -3.296 5.578 5.396 1.00 97.31 85 SER A O 1
ATOM 611 N N . ARG A 1 86 ? -3.839 7.763 5.389 1.00 98.31 86 ARG A N 1
ATOM 612 C CA . ARG A 1 86 ? -5.250 7.556 5.746 1.00 98.31 86 ARG A CA 1
ATOM 613 C C . ARG A 1 86 ? -6.008 6.879 4.606 1.00 98.31 86 ARG A C 1
ATOM 615 O O . ARG A 1 86 ? -6.692 5.893 4.856 1.00 98.31 86 ARG A O 1
ATOM 622 N N . SER A 1 87 ? -5.848 7.373 3.383 1.00 98.19 87 SER A N 1
ATOM 623 C CA . SER A 1 87 ? -6.533 6.841 2.200 1.00 98.19 87 SER A CA 1
ATOM 624 C C . SER A 1 87 ? -6.165 5.378 1.936 1.00 98.19 87 SER A C 1
ATOM 626 O O . SER A 1 87 ? -7.048 4.551 1.730 1.00 98.19 87 SER A O 1
ATOM 628 N N . LEU A 1 88 ? -4.880 5.021 2.059 1.00 97.56 88 LEU A N 1
ATOM 629 C CA . LEU A 1 88 ? -4.417 3.633 1.931 1.00 97.56 88 LEU A CA 1
ATOM 630 C C . LEU A 1 88 ? -5.020 2.709 2.995 1.00 97.56 88 LEU A C 1
ATOM 632 O O . LEU A 1 88 ? -5.352 1.566 2.695 1.00 97.56 88 LEU A O 1
ATOM 636 N N . ARG A 1 89 ? -5.175 3.190 4.235 1.00 97.88 89 ARG A N 1
ATOM 637 C CA . ARG A 1 89 ? -5.806 2.422 5.320 1.00 97.88 89 ARG A CA 1
ATOM 638 C C . ARG A 1 89 ? -7.286 2.162 5.063 1.00 97.88 89 ARG A C 1
ATOM 640 O O . ARG A 1 89 ? -7.740 1.052 5.312 1.00 97.88 89 ARG A O 1
ATOM 647 N N . ILE A 1 90 ? -8.009 3.170 4.577 1.00 98.44 90 ILE A N 1
ATOM 648 C CA . ILE A 1 90 ? -9.428 3.038 4.224 1.00 98.44 90 ILE A CA 1
ATOM 649 C C . ILE A 1 90 ? -9.578 2.027 3.085 1.00 98.44 90 ILE A C 1
ATOM 651 O O . ILE A 1 90 ? -10.293 1.046 3.246 1.00 98.44 90 ILE A O 1
ATOM 655 N N . LEU A 1 91 ? -8.815 2.189 2.001 1.00 98.19 91 LEU A N 1
ATOM 656 C CA . LEU A 1 91 ? -8.869 1.287 0.849 1.00 98.19 91 LEU A CA 1
ATOM 657 C C . LEU A 1 91 ? -8.518 -0.165 1.214 1.00 98.19 91 LEU A C 1
ATOM 659 O O . LEU A 1 91 ? -9.121 -1.103 0.700 1.00 98.19 91 LEU A O 1
ATOM 663 N N . ALA A 1 92 ? -7.540 -0.360 2.102 1.00 97.94 92 ALA A N 1
ATOM 664 C CA . ALA A 1 92 ? -7.168 -1.684 2.590 1.00 97.94 92 ALA A CA 1
ATOM 665 C C . ALA A 1 92 ? -8.318 -2.345 3.366 1.00 97.94 92 ALA A C 1
ATOM 667 O O . ALA A 1 92 ? -8.607 -3.518 3.141 1.00 97.94 92 ALA A O 1
ATOM 668 N N . ALA A 1 93 ? -8.998 -1.580 4.227 1.00 98.06 93 ALA A N 1
ATOM 669 C CA . ALA A 1 93 ? -10.154 -2.057 4.979 1.00 98.06 93 ALA A CA 1
ATOM 670 C C . ALA A 1 93 ? -11.353 -2.369 4.069 1.00 98.06 93 ALA A C 1
ATOM 672 O O . ALA A 1 93 ? -11.990 -3.396 4.250 1.00 98.06 93 ALA A O 1
ATOM 673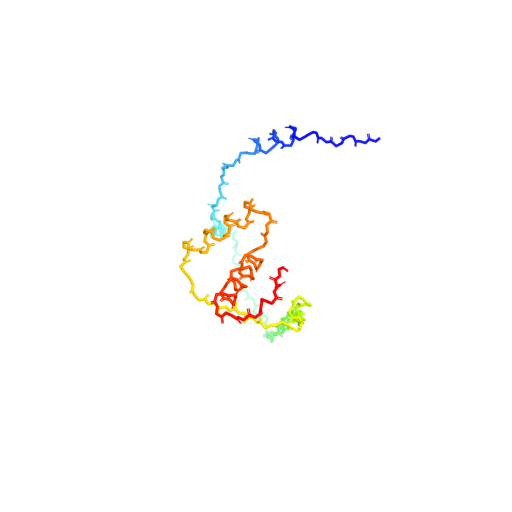 N N . GLU A 1 94 ? -11.632 -1.531 3.066 1.00 98.25 94 GLU A N 1
ATOM 674 C CA . GLU A 1 94 ? -12.715 -1.760 2.095 1.00 98.25 94 GLU A CA 1
ATOM 675 C C . GLU A 1 94 ? -12.508 -3.024 1.251 1.00 98.25 94 GLU A C 1
ATOM 677 O O . GLU A 1 94 ? -13.475 -3.664 0.844 1.00 98.25 94 GLU A O 1
ATOM 682 N N . ARG A 1 95 ? -11.248 -3.376 0.970 1.00 97.56 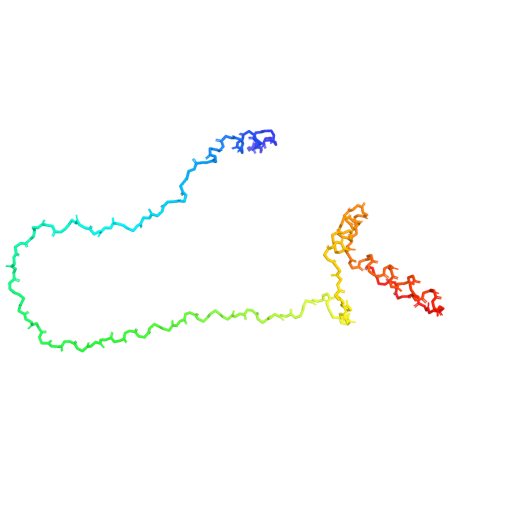95 ARG A N 1
ATOM 683 C CA . ARG A 1 95 ? -10.877 -4.553 0.172 1.00 97.56 95 ARG A CA 1
ATOM 684 C C . ARG A 1 95 ? -10.558 -5.794 1.014 1.00 97.56 95 ARG A C 1
ATOM 686 O O . ARG A 1 95 ? -10.159 -6.796 0.427 1.00 97.56 95 ARG A O 1
ATOM 693 N N . ASP A 1 96 ? -10.681 -5.733 2.342 1.00 97.62 96 ASP A N 1
ATOM 694 C CA . ASP A 1 96 ? -10.272 -6.799 3.275 1.00 97.62 96 ASP A CA 1
ATOM 695 C C . ASP A 1 96 ? -8.824 -7.297 3.049 1.00 97.62 96 ASP A C 1
ATOM 697 O O . ASP A 1 96 ? -8.512 -8.485 3.164 1.00 97.62 96 ASP A O 1
ATOM 701 N N . VAL A 1 97 ? -7.904 -6.381 2.728 1.00 97.06 97 VAL A N 1
ATOM 702 C CA . VAL A 1 97 ? -6.477 -6.681 2.511 1.00 97.06 97 VAL A CA 1
ATOM 703 C C . VAL A 1 97 ? -5.580 -5.876 3.445 1.00 97.06 97 VAL A C 1
ATOM 705 O O . VAL A 1 97 ? -5.989 -4.919 4.096 1.00 97.06 97 VAL A O 1
ATOM 708 N N . THR A 1 98 ? -4.304 -6.252 3.516 1.00 96.19 98 THR A N 1
ATOM 709 C CA . THR A 1 98 ? -3.310 -5.478 4.266 1.00 96.19 98 THR A CA 1
ATOM 710 C C . THR A 1 98 ? -2.767 -4.316 3.431 1.00 96.19 98 THR A C 1
ATOM 712 O O . THR A 1 98 ? -2.762 -4.352 2.202 1.00 96.19 98 THR A O 1
ATOM 715 N N . ILE A 1 99 ? -2.221 -3.287 4.086 1.00 95.50 99 ILE A N 1
ATOM 716 C CA . ILE A 1 99 ? -1.514 -2.202 3.380 1.00 95.50 99 ILE A CA 1
ATOM 717 C C . ILE A 1 99 ? -0.320 -2.757 2.588 1.00 95.50 99 ILE A C 1
ATOM 719 O O . ILE A 1 99 ? -0.056 -2.299 1.481 1.00 95.50 99 ILE A O 1
ATOM 723 N N . GLN A 1 100 ? 0.381 -3.762 3.127 1.00 94.06 100 GLN A N 1
ATOM 724 C CA . GLN A 1 100 ? 1.501 -4.410 2.441 1.00 94.06 100 GLN A CA 1
ATOM 725 C C . GLN A 1 100 ? 1.059 -5.045 1.117 1.00 94.06 100 GLN A C 1
ATOM 727 O O . GLN A 1 100 ? 1.776 -4.917 0.129 1.00 94.06 100 GLN A O 1
ATOM 732 N N . HIS A 1 101 ? -0.134 -5.644 1.079 1.00 95.31 101 HIS A N 1
ATOM 733 C CA . HIS A 1 101 ? -0.721 -6.190 -0.142 1.00 95.31 101 HIS A CA 1
ATOM 734 C C . HIS A 1 101 ? -0.926 -5.114 -1.217 1.00 95.31 101 HIS A C 1
ATOM 736 O O . HIS A 1 101 ? -0.506 -5.294 -2.355 1.00 95.31 101 HIS A O 1
ATOM 742 N N . LEU A 1 102 ? -1.518 -3.967 -0.854 1.00 95.81 102 LEU A N 1
ATOM 743 C CA . LEU A 1 102 ? -1.730 -2.852 -1.789 1.00 95.81 102 LEU A CA 1
ATOM 744 C C . LEU A 1 102 ? -0.412 -2.266 -2.302 1.00 95.81 102 LEU A C 1
ATOM 746 O O . LEU A 1 102 ? -0.293 -1.941 -3.482 1.00 95.81 102 LEU A O 1
ATOM 750 N N . VAL A 1 103 ? 0.582 -2.129 -1.420 1.00 94.75 103 VAL A N 1
ATOM 751 C CA . VAL A 1 103 ? 1.917 -1.653 -1.804 1.00 94.75 103 VAL A CA 1
ATOM 752 C C . VAL A 1 103 ? 2.580 -2.645 -2.762 1.00 94.75 103 VAL A C 1
ATOM 754 O O . VAL A 1 103 ? 3.122 -2.214 -3.776 1.00 94.75 103 VAL A O 1
ATOM 757 N N . GLY A 1 104 ? 2.492 -3.952 -2.497 1.00 94.25 104 GLY A N 1
ATOM 758 C CA . GLY A 1 104 ? 2.991 -4.997 -3.395 1.00 94.25 104 GLY A CA 1
ATOM 759 C C . GLY A 1 104 ? 2.310 -4.970 -4.766 1.00 94.25 104 GLY A C 1
ATOM 760 O O . GLY A 1 104 ? 2.989 -4.968 -5.792 1.00 94.25 104 GLY A O 1
ATOM 761 N N . GLU A 1 105 ? 0.982 -4.828 -4.793 1.00 95.25 105 GLU A N 1
ATOM 762 C CA . GLU A 1 105 ? 0.199 -4.688 -6.027 1.00 95.25 105 GLU A CA 1
ATOM 763 C C . GLU A 1 105 ? 0.633 -3.448 -6.835 1.00 95.25 105 GLU A C 1
ATOM 765 O O . GLU A 1 105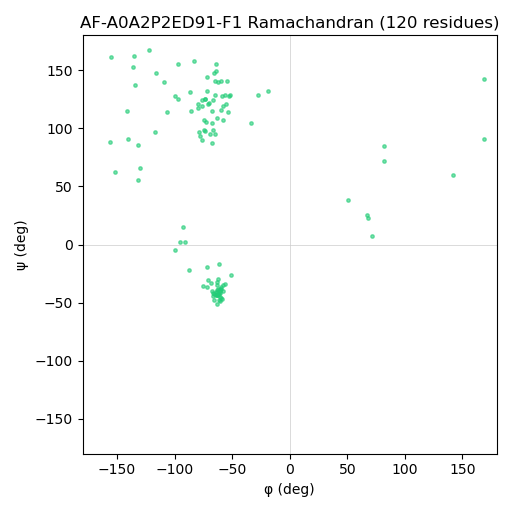 ? 0.885 -3.536 -8.039 1.00 95.25 105 GLU A O 1
ATOM 770 N N . GLY A 1 106 ? 0.790 -2.300 -6.170 1.00 94.69 106 GLY A N 1
ATOM 771 C CA . GLY A 1 106 ? 1.263 -1.061 -6.790 1.00 94.69 106 GLY A CA 1
ATOM 772 C C . GLY A 1 106 ? 2.686 -1.170 -7.349 1.00 94.69 106 GLY A C 1
ATOM 773 O O . GLY A 1 106 ? 2.946 -0.720 -8.466 1.00 94.69 106 GLY A O 1
ATOM 774 N N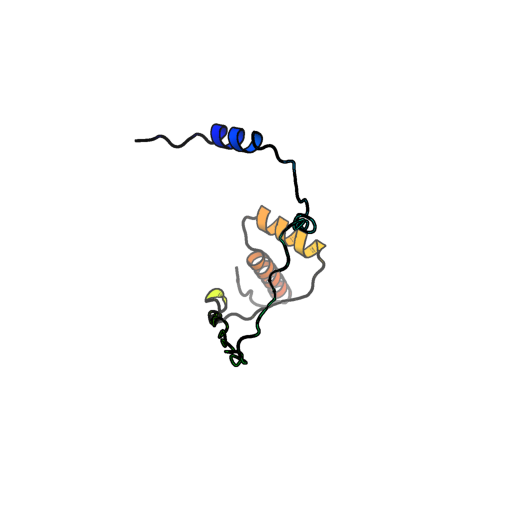 . LEU A 1 107 ? 3.601 -1.806 -6.611 1.00 95.19 107 LEU A N 1
ATOM 775 C CA . LEU A 1 107 ? 4.970 -2.054 -7.073 1.00 95.19 107 LEU A CA 1
ATOM 776 C C . LEU A 1 107 ? 4.992 -2.975 -8.298 1.00 95.19 107 LEU A C 1
ATOM 778 O O . LEU A 1 107 ? 5.712 -2.693 -9.257 1.00 95.19 107 LEU A O 1
ATOM 782 N N . ASP A 1 108 ? 4.158 -4.014 -8.324 1.00 95.19 108 ASP A N 1
ATOM 783 C CA . ASP A 1 108 ? 4.000 -4.879 -9.494 1.00 95.19 108 ASP A CA 1
ATOM 784 C C . ASP A 1 108 ? 3.501 -4.100 -10.723 1.00 95.19 108 ASP A C 1
ATOM 786 O O . ASP A 1 108 ? 3.984 -4.331 -11.835 1.00 95.19 108 ASP A O 1
ATOM 790 N N . PHE A 1 109 ? 2.563 -3.160 -10.552 1.00 96.06 109 PHE A N 1
ATOM 791 C CA . PHE A 1 109 ? 2.117 -2.288 -11.645 1.00 96.06 109 PHE A CA 1
ATOM 792 C C . PHE A 1 109 ? 3.251 -1.415 -12.191 1.00 96.06 109 PHE A C 1
ATOM 794 O O . PHE A 1 109 ? 3.411 -1.324 -13.410 1.00 96.06 109 PHE A O 1
ATOM 801 N N . VAL A 1 110 ? 4.069 -0.826 -11.314 1.00 96.38 110 VAL A N 1
ATOM 802 C CA . VAL A 1 110 ? 5.245 -0.038 -11.719 1.00 96.38 110 VAL A CA 1
ATOM 803 C C . VAL A 1 110 ? 6.239 -0.913 -12.483 1.00 96.38 110 VAL A C 1
ATOM 805 O O . VAL A 1 110 ? 6.678 -0.536 -13.567 1.00 96.38 110 VAL A O 1
ATOM 808 N N . LEU A 1 111 ? 6.562 -2.105 -11.975 1.00 96.25 111 LEU A N 1
ATOM 809 C CA . LEU A 1 111 ? 7.486 -3.026 -12.643 1.00 96.25 1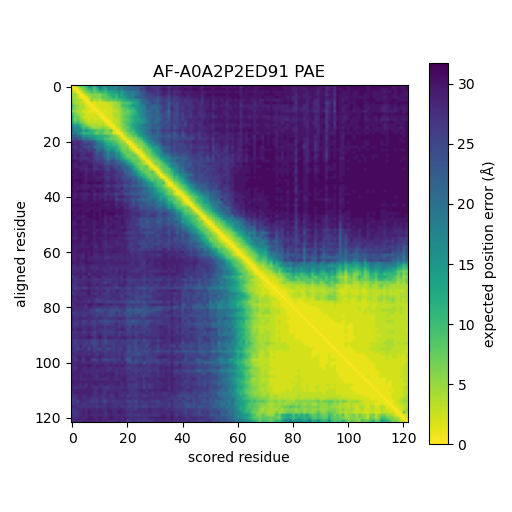11 LEU A CA 1
ATOM 810 C C . LEU A 1 111 ? 7.002 -3.397 -14.046 1.00 96.25 111 LEU A C 1
ATOM 812 O O . LEU A 1 111 ? 7.774 -3.299 -15.002 1.00 96.25 111 LEU A O 1
ATOM 816 N N . ARG A 1 112 ? 5.718 -3.743 -14.190 1.00 96.31 112 ARG A N 1
ATOM 817 C CA . ARG A 1 112 ? 5.120 -4.044 -15.499 1.00 96.31 112 ARG A CA 1
ATOM 818 C C . ARG A 1 112 ? 5.193 -2.853 -16.449 1.00 96.31 112 ARG A C 1
ATOM 820 O O . ARG A 1 112 ? 5.531 -3.043 -17.614 1.00 96.31 112 ARG A O 1
ATOM 827 N N . HIS A 1 113 ? 4.926 -1.642 -15.959 1.00 97.31 113 HIS A N 1
ATOM 828 C CA . HIS A 1 113 ? 5.010 -0.423 -16.765 1.00 97.31 113 HIS A CA 1
ATOM 829 C C . HIS A 1 113 ? 6.411 -0.216 -17.368 1.00 97.31 113 HIS A C 1
ATOM 831 O O . HIS A 1 113 ? 6.529 0.209 -18.513 1.00 97.31 113 HIS A O 1
ATOM 837 N N . TYR A 1 114 ? 7.466 -0.599 -16.644 1.00 97.50 114 TYR A N 1
ATOM 838 C CA . TYR A 1 114 ? 8.856 -0.539 -17.114 1.00 97.50 114 TYR A CA 1
ATOM 839 C C . TYR A 1 114 ? 9.359 -1.835 -17.784 1.00 97.50 114 TYR A C 1
ATOM 841 O O . TYR A 1 114 ? 10.571 -2.023 -17.938 1.00 97.50 114 TYR A O 1
ATOM 849 N N . GLY A 1 115 ? 8.464 -2.753 -18.168 1.00 96.12 115 GLY A N 1
ATOM 850 C CA . GLY A 1 115 ? 8.823 -4.008 -18.839 1.00 96.12 115 GLY A CA 1
ATOM 851 C C . GLY A 1 115 ? 9.598 -4.995 -17.957 1.00 96.12 115 GLY A C 1
ATOM 852 O O . GLY A 1 115 ? 10.347 -5.829 -18.468 1.00 96.12 115 GLY A O 1
ATOM 853 N N . LYS A 1 116 ? 9.474 -4.886 -16.631 1.00 95.81 116 LYS A N 1
ATOM 854 C CA . LYS A 1 116 ? 10.080 -5.804 -15.656 1.00 95.81 116 LYS A CA 1
ATOM 855 C C . LYS A 1 116 ? 9.069 -6.858 -15.204 1.00 95.81 116 LYS A C 1
ATOM 857 O O . LYS A 1 116 ? 7.859 -6.645 -15.249 1.00 95.81 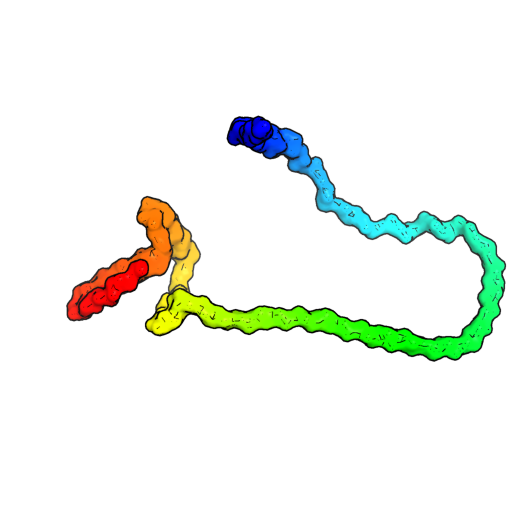116 LYS A O 1
ATOM 862 N N . HIS A 1 117 ? 9.579 -8.004 -14.753 1.00 92.12 117 HIS A N 1
ATOM 863 C CA . HIS A 1 117 ? 8.742 -9.067 -14.201 1.00 92.12 117 HIS A CA 1
ATOM 864 C C . HIS A 1 117 ? 8.192 -8.650 -12.820 1.00 92.12 117 HIS A C 1
ATOM 866 O O . HIS A 1 117 ? 8.976 -8.178 -11.994 1.00 92.12 117 HIS A O 1
ATOM 872 N N . PRO A 1 118 ? 6.882 -8.811 -12.550 1.00 92.69 118 PRO A N 1
ATOM 873 C CA . PRO A 1 118 ? 6.297 -8.535 -11.234 1.00 92.69 118 PRO A CA 1
ATOM 874 C C . PRO A 1 118 ? 6.825 -9.515 -10.178 1.00 92.69 118 PRO A C 1
ATOM 876 O O . PRO A 1 118 ? 7.093 -10.674 -10.490 1.00 92.69 118 PRO A O 1
ATOM 879 N N . MET A 1 119 ? 6.955 -9.089 -8.927 1.00 89.19 119 MET A N 1
ATOM 880 C CA . MET A 1 119 ? 7.447 -9.967 -7.855 1.00 89.19 119 MET A CA 1
ATOM 881 C C . MET A 1 119 ? 6.313 -10.754 -7.196 1.00 89.19 119 MET A C 1
ATOM 883 O O . MET A 1 119 ? 6.555 -11.819 -6.631 1.00 89.19 119 MET A O 1
ATOM 887 N N . GLY A 1 120 ? 5.067 -10.277 -7.311 1.00 84.69 120 GLY A N 1
ATOM 888 C CA . GLY A 1 120 ? 3.901 -10.988 -6.791 1.00 84.69 120 GLY A CA 1
ATOM 889 C C . GLY A 1 120 ? 3.867 -11.066 -5.266 1.00 84.69 120 GLY A C 1
ATOM 890 O O . GLY A 1 120 ? 3.257 -11.990 -4.725 1.00 84.69 120 GLY A O 1
ATOM 891 N N . GLU A 1 121 ? 4.518 -10.126 -4.575 1.00 79.06 121 GLU A N 1
ATOM 892 C CA . GLU A 1 121 ? 4.458 -10.029 -3.118 1.00 79.06 121 GLU A CA 1
ATOM 893 C C . GLU A 1 121 ? 3.072 -9.536 -2.685 1.00 79.06 121 GLU A C 1
ATOM 895 O O . GLU A 1 121 ? 2.629 -8.467 -3.104 1.00 79.06 121 GLU A O 1
ATOM 900 N N . ARG A 1 122 ? 2.365 -10.329 -1.870 1.00 76.00 122 ARG A N 1
ATOM 901 C CA . ARG A 1 122 ? 1.009 -10.029 -1.389 1.00 76.00 122 ARG A CA 1
ATOM 902 C C . ARG A 1 122 ? 0.735 -10.598 -0.007 1.00 76.00 122 ARG A C 1
ATOM 904 O O . ARG A 1 122 ? 1.445 -11.548 0.396 1.00 76.00 122 ARG A O 1
#

Mean predicted aligned error: 20.14 Å

Foldseek 3Di:
DDDDDDPVVVVVVVVPDPPDDDPDDDDDPPDDPDDDDDDDDDDDDDDDPPPPDDDPPDPPDPPPDPPPVCVVHDDDDDDDDPVVVVVLVVVCVVVVHDSQQVVLVVVQVVCVVVVHHRPPGD

pLDDT: mean 75.23, std 18.87, range [40.06, 98.44]

Sequence (122 aa):
MAKAPSLAARLAAVAAQPNGAAFATSNSVAAEIAAQPEQPFKPPLAAEPRVQTYAPPSFALPSAAKPKARDGRVMVAGYFSPELSRSLRILAAERDVTIQHLVGEGLDFVLRHYGKHPMGER

Organism: NCBI:txid1445552

Radius of gyration: 32.54 Å; Cα contacts (8 Å, |Δi|>4): 33; chains: 1; bounding box: 55×45×96 Å

InterPro domains:
  IPR046765 Antitoxin-like, ribbon-helix-helix [PF20605] (70-119)

Secondary structure (DSSP, 8-state):
-PPPPPHHHHHHHHHTS-------------S-----------------------PPP-------PPPGGGTT---------HHHHHHHHHHHHHTT--HHHHHHHHHHHHHHHTTPPP----

Solvent-accessible surface area (backbone atoms only — not comparable to full-atom values): 8627 Å² total; per-residue (Å²): 134,88,78,80,80,53,72,68,61,56,54,54,57,61,72,66,55,84,88,77,84,79,96,70,89,85,88,82,91,84,85,85,86,81,87,79,84,90,72,85,84,76,83,77,78,85,75,78,83,81,78,78,79,77,76,75,84,81,75,76,71,77,78,79,70,79,59,75,89,49,67,97,56,80,91,85,85,81,92,74,58,72,66,57,56,49,51,49,52,51,54,18,62,78,67,78,48,51,60,65,32,55,52,31,51,53,50,27,53,52,30,46,75,72,76,40,81,57,80,80,53,106